Protein AF-A0A9X3PUM2-F1 (afdb_monomer_lite)

Radius of gyration: 27.69 Å; chains: 1; bounding box: 80×72×73 Å

Structure (mmCIF, N/CA/C/O backbone):
data_AF-A0A9X3PUM2-F1
#
_entry.id   AF-A0A9X3PUM2-F1
#
loop_
_atom_site.group_PDB
_atom_site.id
_atom_site.type_symbol
_atom_site.label_atom_id
_atom_site.label_alt_id
_atom_site.label_comp_id
_atom_site.label_asym_id
_atom_site.label_entity_id
_atom_site.label_seq_id
_atom_site.pdbx_PDB_ins_code
_atom_site.Cartn_x
_atom_site.Cartn_y
_atom_site.Cartn_z
_atom_site.occupancy
_atom_site.B_iso_or_equiv
_atom_site.auth_seq_id
_atom_site.auth_comp_id
_atom_site.auth_asym_id
_atom_site.auth_atom_id
_atom_site.pdbx_PDB_model_num
ATOM 1 N N . MET A 1 1 ? 59.466 59.107 -52.099 1.00 37.44 1 MET A N 1
ATOM 2 C CA . MET A 1 1 ? 58.596 59.977 -51.283 1.00 37.44 1 MET A CA 1
ATOM 3 C C . MET A 1 1 ? 57.363 59.155 -50.945 1.00 37.44 1 MET A C 1
ATOM 5 O O . MET A 1 1 ? 56.792 58.598 -51.872 1.00 37.44 1 MET A O 1
ATOM 9 N N . ASP A 1 2 ? 57.119 58.971 -49.643 1.00 45.69 2 ASP A N 1
ATOM 10 C CA . ASP A 1 2 ? 56.213 58.010 -48.951 1.00 45.69 2 ASP A CA 1
ATOM 11 C C . ASP A 1 2 ? 54.737 58.027 -49.428 1.00 45.69 2 ASP A C 1
ATOM 13 O O . ASP A 1 2 ? 54.418 58.940 -50.193 1.00 45.69 2 ASP A O 1
ATOM 17 N N . PRO A 1 3 ? 53.785 57.153 -48.970 1.00 54.31 3 PRO A N 1
ATOM 18 C CA . PRO A 1 3 ? 53.768 56.173 -47.844 1.00 54.31 3 PRO A CA 1
ATOM 19 C C . PRO A 1 3 ? 52.970 54.860 -48.195 1.00 54.31 3 PRO A C 1
ATOM 21 O O . PRO A 1 3 ? 52.856 54.550 -49.379 1.00 54.31 3 PRO A O 1
ATOM 24 N N . PRO A 1 4 ? 52.287 54.113 -47.285 1.00 54.00 4 PRO A N 1
ATOM 25 C CA . PRO A 1 4 ? 52.56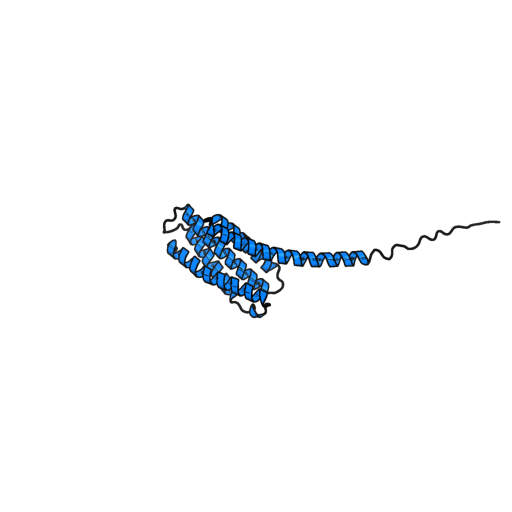1 53.732 -45.893 1.00 54.00 4 PRO A CA 1
ATOM 26 C C . PRO A 1 4 ? 52.628 52.201 -45.657 1.00 54.00 4 PRO A C 1
ATOM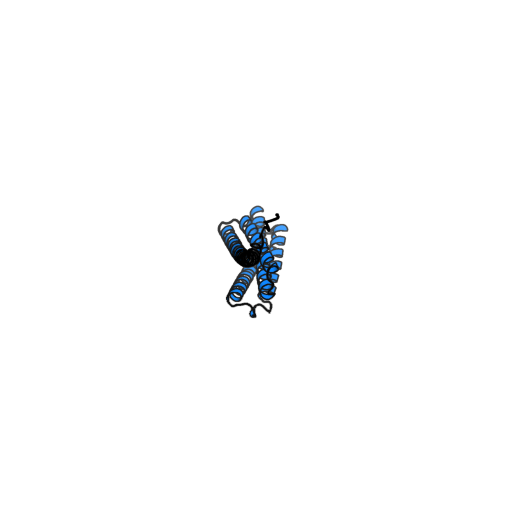 28 O O . PRO A 1 4 ? 51.993 51.380 -46.319 1.00 54.00 4 PRO A O 1
ATOM 31 N N . THR A 1 5 ? 53.327 51.853 -44.581 1.00 52.91 5 THR A N 1
ATOM 32 C CA . THR A 1 5 ? 53.214 50.629 -43.779 1.00 52.91 5 THR A CA 1
ATOM 33 C C . THR A 1 5 ? 51.904 50.576 -42.978 1.00 52.91 5 THR A C 1
ATOM 35 O O . THR A 1 5 ? 51.445 51.591 -42.462 1.00 52.91 5 THR A O 1
ATOM 38 N N . GLY A 1 6 ? 51.360 49.366 -42.780 1.00 46.22 6 GLY A N 1
ATOM 39 C CA . GLY A 1 6 ? 50.451 49.064 -41.664 1.00 46.22 6 GLY A CA 1
ATOM 40 C C . GLY A 1 6 ? 49.119 48.407 -42.033 1.00 46.22 6 GLY A C 1
ATOM 41 O O . GLY A 1 6 ? 48.076 49.046 -41.959 1.00 46.22 6 GLY A O 1
ATOM 42 N N . ALA A 1 7 ? 49.128 47.104 -42.331 1.00 41.28 7 ALA A N 1
ATOM 43 C CA . ALA A 1 7 ? 47.919 46.279 -42.322 1.00 41.28 7 ALA A CA 1
ATOM 44 C C . ALA A 1 7 ? 47.957 45.313 -41.128 1.00 41.28 7 ALA A C 1
ATOM 46 O O . ALA A 1 7 ? 48.713 44.345 -41.090 1.00 41.28 7 ALA A O 1
ATOM 47 N N . SER A 1 8 ? 47.125 45.631 -40.139 1.00 46.53 8 SER A N 1
ATOM 48 C CA . SER A 1 8 ? 46.760 44.806 -38.989 1.00 46.53 8 SER A CA 1
ATOM 49 C C . SER A 1 8 ? 46.177 43.460 -39.443 1.00 46.53 8 SER A C 1
ATOM 51 O O . SER A 1 8 ? 45.098 43.417 -40.033 1.00 46.53 8 SER A O 1
ATOM 53 N N . SER A 1 9 ? 46.866 42.355 -39.145 1.00 43.88 9 SER A N 1
ATOM 54 C CA . SER A 1 9 ? 46.331 40.997 -39.302 1.00 43.88 9 SER A CA 1
ATOM 55 C C . SER A 1 9 ? 45.802 40.497 -37.955 1.00 43.88 9 SER A C 1
ATOM 57 O O . SER A 1 9 ? 46.509 39.870 -37.171 1.00 43.88 9 SER A O 1
ATOM 59 N N . ARG A 1 10 ? 44.538 40.822 -37.658 1.00 53.66 10 ARG A N 1
ATOM 60 C CA . ARG A 1 10 ? 43.731 40.168 -36.613 1.00 53.66 10 ARG A CA 1
ATOM 61 C C . ARG A 1 10 ? 42.691 39.264 -37.271 1.00 53.66 10 ARG A C 1
ATOM 63 O O . ARG A 1 10 ? 41.575 39.709 -37.509 1.00 53.66 10 ARG A O 1
ATOM 70 N N . ARG A 1 11 ? 43.044 38.009 -37.553 1.00 46.09 11 ARG A N 1
ATOM 71 C CA . ARG A 1 11 ? 42.143 36.860 -37.815 1.00 46.09 11 ARG A CA 1
ATOM 72 C C . ARG A 1 11 ? 42.982 35.613 -37.498 1.00 46.09 11 ARG A C 1
ATOM 74 O O . ARG A 1 11 ? 44.129 35.574 -37.902 1.00 46.09 11 ARG A O 1
ATOM 81 N N . SER A 1 12 ? 42.569 34.570 -36.793 1.00 48.22 12 SER A N 1
ATOM 82 C CA . SER A 1 12 ? 41.266 34.077 -36.371 1.00 48.22 12 SER A CA 1
ATOM 83 C C . SER A 1 12 ? 41.549 33.062 -35.252 1.00 48.22 12 SER A C 1
ATOM 85 O O . SER A 1 12 ? 42.273 32.097 -35.476 1.00 48.22 12 SER A O 1
ATOM 87 N N . LEU A 1 13 ? 41.021 33.289 -34.049 1.00 44.97 13 LEU A N 1
ATOM 88 C CA . LEU A 1 13 ? 41.135 32.384 -32.890 1.00 44.97 13 LEU A CA 1
ATOM 89 C C . LEU A 1 13 ? 39.741 32.057 -32.322 1.00 44.97 13 LEU A C 1
ATOM 91 O O . LEU A 1 13 ? 39.580 31.806 -31.135 1.00 44.97 13 LEU A O 1
ATOM 95 N N . GLN A 1 14 ? 38.706 32.102 -33.169 1.00 46.09 14 GLN A N 1
ATOM 96 C CA . GLN A 1 14 ? 37.304 31.921 -32.761 1.00 46.09 14 GLN A CA 1
ATOM 97 C C . GLN A 1 14 ? 36.686 30.580 -33.200 1.00 46.09 14 GLN A C 1
ATOM 99 O O . GLN A 1 14 ? 35.513 30.340 -32.944 1.00 46.09 14 GLN A O 1
ATOM 104 N N . GLY A 1 15 ? 37.449 29.681 -33.831 1.00 42.38 15 GLY A N 1
ATOM 105 C CA . GLY A 1 15 ? 36.887 28.485 -34.475 1.00 42.38 15 GLY A CA 1
ATOM 106 C C . GLY A 1 15 ? 36.768 27.206 -33.635 1.00 42.38 15 GLY A C 1
ATOM 107 O O . GLY A 1 15 ? 36.148 26.264 -34.109 1.00 42.38 15 GLY A O 1
ATOM 108 N N . VAL A 1 16 ? 37.360 27.116 -32.435 1.00 46.78 16 VAL A N 1
ATOM 109 C CA . VAL A 1 16 ? 37.551 25.801 -31.765 1.00 46.78 16 VAL A CA 1
ATOM 110 C C . VAL A 1 16 ? 36.730 25.627 -30.478 1.00 46.78 16 VAL A C 1
ATOM 112 O O . VAL A 1 16 ? 36.517 24.507 -30.025 1.00 46.78 16 VAL A O 1
ATOM 115 N N . ILE A 1 17 ? 36.196 26.704 -29.896 1.00 48.22 17 ILE A N 1
ATOM 116 C CA . ILE A 1 17 ? 35.529 26.634 -28.579 1.00 48.22 17 ILE A CA 1
ATOM 117 C C . ILE A 1 17 ? 34.073 26.137 -28.687 1.00 48.22 17 ILE A C 1
ATOM 119 O O . ILE A 1 17 ? 33.533 25.580 -27.734 1.00 48.22 17 ILE A O 1
ATOM 123 N N . SER A 1 18 ? 33.434 26.261 -29.853 1.00 49.88 18 SER A N 1
ATOM 124 C CA . SER A 1 18 ? 32.011 25.939 -30.008 1.00 49.88 18 SER A CA 1
ATOM 125 C C . SER A 1 18 ? 31.699 24.443 -30.119 1.00 49.88 18 SER A C 1
ATOM 127 O O . SER A 1 18 ? 30.588 24.061 -29.791 1.00 49.88 18 SER A O 1
ATOM 129 N N . ALA A 1 19 ? 32.625 23.568 -30.522 1.00 48.84 19 ALA A N 1
ATOM 130 C CA . ALA A 1 19 ? 32.307 22.141 -30.693 1.00 48.84 19 ALA A CA 1
ATOM 131 C C . ALA A 1 19 ? 32.425 21.316 -29.392 1.00 48.84 19 ALA A C 1
ATOM 133 O O . ALA A 1 19 ? 31.634 20.404 -29.162 1.00 48.84 19 ALA A O 1
ATOM 134 N N . GLY A 1 20 ? 33.378 21.647 -28.512 1.00 44.44 20 GLY A N 1
ATOM 135 C CA . GLY A 1 20 ? 33.619 20.887 -27.276 1.00 44.44 20 GLY A CA 1
ATOM 136 C C . GLY A 1 20 ? 32.569 21.120 -26.184 1.00 44.44 20 GLY A C 1
ATOM 137 O O . GLY A 1 20 ? 32.251 20.213 -25.417 1.00 44.44 20 GLY A O 1
ATOM 138 N N . MET A 1 21 ? 31.986 22.319 -26.139 1.00 50.28 21 MET A N 1
ATOM 139 C CA . MET A 1 21 ? 31.048 22.706 -25.082 1.00 50.28 21 MET A CA 1
ATOM 140 C C . MET A 1 21 ? 29.662 22.059 -25.258 1.00 50.28 21 MET A C 1
ATOM 142 O O . MET A 1 21 ? 29.056 21.650 -24.273 1.00 50.28 21 MET A O 1
ATOM 146 N N . PHE A 1 22 ? 29.188 21.863 -26.495 1.00 50.09 22 PHE A N 1
ATOM 147 C CA . PHE A 1 22 ? 27.913 21.172 -26.750 1.00 50.09 22 PHE A CA 1
ATOM 148 C C . PHE A 1 22 ? 27.993 19.661 -26.493 1.00 50.09 22 PHE A C 1
ATOM 150 O O . PHE A 1 22 ? 27.043 19.082 -25.969 1.00 50.09 22 PHE A O 1
ATOM 157 N N . ALA A 1 23 ? 29.132 19.026 -26.787 1.00 51.91 23 ALA A N 1
ATOM 158 C CA . ALA A 1 23 ? 29.335 17.607 -26.495 1.00 51.91 23 ALA A CA 1
ATOM 159 C C . ALA A 1 23 ? 29.374 17.325 -24.978 1.00 51.91 23 ALA A C 1
ATOM 161 O O . ALA A 1 23 ? 28.787 16.348 -24.516 1.00 51.91 23 ALA A O 1
ATOM 162 N N . ALA A 1 24 ? 29.994 18.213 -24.190 1.00 52.53 24 ALA A N 1
ATOM 163 C CA . ALA A 1 24 ? 30.037 18.096 -22.731 1.00 52.53 24 ALA A CA 1
ATOM 164 C C . ALA A 1 24 ? 28.664 18.327 -22.069 1.00 52.53 24 ALA A C 1
ATOM 166 O O . ALA A 1 24 ? 28.312 17.629 -21.119 1.00 52.53 24 ALA A O 1
ATOM 167 N N . ILE A 1 25 ? 27.862 19.262 -22.594 1.00 54.19 25 ILE A N 1
ATOM 168 C CA . ILE A 1 25 ? 26.505 19.529 -22.089 1.00 54.19 25 ILE A CA 1
ATOM 169 C C . ILE A 1 25 ? 25.575 18.334 -22.360 1.00 54.19 25 ILE A C 1
ATOM 171 O O . ILE A 1 25 ? 24.831 17.931 -21.469 1.00 54.19 25 ILE A O 1
ATOM 175 N N . MET A 1 26 ? 25.662 17.705 -23.536 1.00 52.19 26 MET A N 1
ATOM 176 C CA . MET A 1 26 ? 24.836 16.533 -23.867 1.00 52.19 26 MET A CA 1
ATOM 177 C C . MET A 1 26 ? 25.202 15.282 -23.050 1.00 52.19 26 MET A C 1
ATOM 179 O O . MET A 1 26 ? 24.313 14.506 -22.703 1.00 52.19 26 MET A O 1
ATOM 183 N N . TRP A 1 27 ? 26.473 15.100 -22.673 1.00 50.22 27 TRP A N 1
ATOM 184 C CA . TRP A 1 27 ? 26.886 13.976 -21.816 1.00 50.22 27 TRP A CA 1
ATOM 185 C C . TRP A 1 27 ? 26.407 14.130 -20.360 1.00 50.22 27 TRP A C 1
ATOM 187 O O . TRP A 1 27 ? 26.088 13.142 -19.700 1.00 50.22 27 TRP A O 1
ATOM 197 N N . GLY A 1 28 ? 26.310 15.363 -19.846 1.00 50.84 28 GLY A N 1
ATOM 198 C CA . GLY A 1 28 ? 25.826 15.623 -18.484 1.00 50.84 28 GLY A CA 1
ATOM 199 C C . GLY A 1 28 ? 24.330 15.342 -18.287 1.00 50.84 28 GLY A C 1
ATOM 200 O O . GLY A 1 28 ? 23.927 14.874 -17.222 1.00 50.84 28 GLY A O 1
ATOM 201 N N . ILE A 1 29 ? 23.509 15.579 -19.315 1.00 55.25 29 ILE A N 1
ATOM 202 C CA . ILE A 1 29 ? 22.042 15.489 -19.222 1.00 55.25 29 ILE A CA 1
ATOM 203 C C . ILE A 1 29 ? 21.559 14.030 -19.125 1.00 55.25 29 ILE A C 1
ATOM 205 O O . ILE A 1 29 ? 20.671 13.739 -18.325 1.00 55.25 29 ILE A O 1
ATOM 209 N N . CYS A 1 30 ? 22.176 13.090 -19.852 1.00 51.41 30 CYS A N 1
ATOM 210 C CA . CYS A 1 30 ? 21.795 11.671 -19.778 1.00 51.41 30 CYS A CA 1
ATOM 211 C C . CYS A 1 30 ? 22.061 11.042 -18.397 1.00 51.41 30 CYS A C 1
ATOM 213 O O . CYS A 1 30 ? 21.266 10.228 -17.927 1.00 51.41 30 CYS A O 1
ATOM 215 N N . SER A 1 31 ? 23.143 11.435 -17.719 1.00 54.69 31 SER A N 1
ATOM 216 C CA . SER A 1 31 ? 23.494 10.899 -16.394 1.00 54.69 31 SER A CA 1
ATOM 217 C C . SER A 1 31 ? 22.528 11.352 -15.295 1.00 54.69 31 SER A C 1
ATOM 219 O O . SER A 1 31 ? 22.254 10.599 -14.362 1.00 54.69 31 SER A O 1
ATOM 221 N N . LEU A 1 32 ? 21.982 12.567 -15.412 1.00 59.91 32 LEU A N 1
ATOM 222 C CA . LEU A 1 32 ? 21.009 13.108 -14.459 1.00 59.91 32 LEU A CA 1
ATOM 223 C C . LEU A 1 32 ? 19.670 12.360 -14.524 1.00 59.91 32 LEU A C 1
ATOM 225 O O . LEU A 1 32 ? 19.122 12.014 -13.480 1.00 59.91 32 LEU A O 1
ATOM 229 N N . ALA A 1 33 ? 19.182 12.050 -15.728 1.00 59.72 33 ALA A N 1
ATOM 230 C CA . ALA A 1 33 ? 17.897 11.372 -15.910 1.00 59.72 33 ALA A CA 1
ATOM 231 C C . ALA A 1 33 ? 17.895 9.941 -15.335 1.00 59.72 33 ALA A C 1
ATOM 233 O O . ALA A 1 33 ? 16.969 9.553 -14.625 1.00 59.72 33 ALA A O 1
ATOM 234 N N . LEU A 1 34 ? 18.962 9.169 -15.573 1.00 57.53 34 LEU A N 1
ATOM 235 C CA . LEU A 1 34 ? 19.091 7.810 -15.030 1.00 57.53 34 LEU A CA 1
ATOM 236 C C . LEU A 1 34 ? 19.246 7.805 -13.500 1.00 57.53 34 LEU A C 1
ATOM 238 O O . LEU A 1 34 ? 18.681 6.943 -12.827 1.00 57.53 34 LEU A O 1
ATOM 242 N N . GLY A 1 35 ? 19.969 8.784 -12.942 1.00 58.31 35 GLY A N 1
ATOM 243 C CA . GLY A 1 35 ? 20.128 8.931 -11.492 1.00 58.31 35 GLY A CA 1
ATOM 244 C C . GLY A 1 35 ? 18.821 9.271 -10.770 1.00 58.31 35 GLY A C 1
ATOM 245 O O . GLY A 1 35 ? 18.565 8.741 -9.690 1.00 58.31 35 GLY A O 1
ATOM 246 N N . GLN A 1 36 ? 17.968 10.102 -11.377 1.00 64.44 36 GLN A N 1
ATOM 247 C CA . GLN A 1 36 ? 16.661 10.461 -10.813 1.00 64.44 36 GLN A CA 1
ATOM 248 C C . GLN A 1 36 ? 15.721 9.253 -10.726 1.00 64.44 36 GLN A C 1
ATOM 250 O O . GLN A 1 36 ? 15.141 9.004 -9.674 1.00 64.44 36 GLN A O 1
ATOM 255 N N . VAL A 1 37 ? 15.641 8.449 -11.788 1.00 66.88 37 VAL A N 1
ATOM 256 C CA . VAL A 1 37 ? 14.751 7.277 -11.854 1.00 66.88 37 VAL A CA 1
ATOM 257 C C . VAL A 1 37 ? 15.151 6.176 -10.867 1.00 66.88 37 VAL A C 1
ATOM 259 O O . VAL A 1 37 ? 14.289 5.579 -10.222 1.00 66.88 37 VAL A O 1
ATOM 262 N N . LEU A 1 38 ? 16.454 5.905 -10.725 1.00 71.50 38 LEU A N 1
ATOM 263 C CA . LEU A 1 38 ? 16.948 4.949 -9.725 1.00 71.50 38 LEU A CA 1
ATOM 264 C C . LEU A 1 38 ? 16.703 5.453 -8.294 1.00 71.50 38 LEU A C 1
ATOM 266 O O . LEU A 1 38 ? 16.388 4.660 -7.408 1.00 71.50 38 LEU A O 1
ATOM 270 N N . GLY A 1 39 ? 16.806 6.767 -8.076 1.00 86.38 39 GLY A N 1
ATOM 271 C CA . GLY A 1 39 ? 16.517 7.393 -6.787 1.00 86.38 39 GLY A CA 1
ATOM 272 C C . GLY A 1 39 ? 15.043 7.300 -6.385 1.00 86.38 39 GLY A C 1
ATOM 273 O O . GLY A 1 39 ? 14.747 6.988 -5.235 1.00 86.38 39 GLY A O 1
ATOM 274 N N . GLU A 1 40 ? 14.120 7.522 -7.323 1.00 90.69 40 GLU A N 1
ATOM 275 C CA . GLU A 1 40 ? 12.673 7.425 -7.075 1.00 90.69 40 GLU A CA 1
ATOM 276 C C . GLU A 1 40 ? 12.242 6.004 -6.690 1.00 90.69 40 GLU A C 1
ATOM 278 O O . GLU A 1 40 ? 11.440 5.818 -5.774 1.00 90.69 40 GLU A O 1
ATOM 283 N N . GLU A 1 41 ? 12.799 4.988 -7.349 1.00 92.25 41 GLU A N 1
ATOM 284 C CA . GLU A 1 41 ? 12.497 3.591 -7.035 1.00 92.25 41 GLU A CA 1
ATOM 285 C C . GLU A 1 41 ? 13.033 3.170 -5.661 1.00 92.25 41 GLU A C 1
ATOM 287 O O . GLU A 1 41 ? 12.308 2.553 -4.879 1.00 92.25 41 GLU A O 1
ATOM 292 N N . ALA A 1 42 ? 14.265 3.563 -5.331 1.00 94.44 42 ALA A N 1
ATOM 293 C CA . ALA A 1 42 ? 14.836 3.307 -4.012 1.00 94.44 42 ALA A CA 1
ATOM 294 C C . ALA A 1 42 ? 14.072 4.048 -2.899 1.00 94.44 42 ALA A C 1
ATOM 296 O O . ALA A 1 42 ? 13.864 3.501 -1.815 1.00 94.44 42 ALA A O 1
ATOM 297 N N . GLU A 1 43 ? 13.616 5.279 -3.153 1.00 95.75 43 GLU A N 1
ATOM 298 C CA . GLU A 1 43 ? 12.801 6.027 -2.191 1.00 95.75 43 GLU A CA 1
ATOM 299 C C . GLU A 1 43 ? 11.417 5.392 -2.008 1.00 95.75 43 GLU A C 1
ATOM 301 O O . GLU A 1 43 ? 10.920 5.337 -0.884 1.00 95.75 43 GLU A O 1
ATOM 306 N N . MET A 1 44 ? 10.803 4.857 -3.069 1.00 97.31 44 MET A N 1
ATOM 307 C CA . MET A 1 44 ? 9.558 4.089 -2.961 1.00 97.31 44 MET A CA 1
ATOM 308 C C . MET A 1 44 ? 9.733 2.879 -2.033 1.00 97.31 44 MET A C 1
ATOM 310 O O . MET A 1 44 ? 8.934 2.701 -1.113 1.00 97.31 44 MET A O 1
ATOM 314 N N . GLU A 1 45 ? 10.781 2.076 -2.238 1.00 95.56 45 GLU A N 1
ATOM 315 C CA . GLU A 1 45 ? 11.073 0.910 -1.393 1.00 95.56 45 GLU A CA 1
ATOM 316 C C . GLU A 1 45 ? 11.360 1.322 0.057 1.00 95.56 45 GLU A C 1
ATOM 318 O O . GLU A 1 45 ? 10.821 0.738 0.996 1.00 95.56 45 GLU A O 1
ATOM 323 N N . ARG A 1 46 ? 12.123 2.401 0.257 1.00 97.56 46 ARG A N 1
ATOM 324 C CA . ARG A 1 46 ? 12.369 2.969 1.586 1.00 97.56 46 ARG A CA 1
ATOM 325 C C . ARG A 1 46 ? 11.074 3.391 2.286 1.00 97.56 46 ARG A C 1
ATOM 327 O O . ARG A 1 46 ? 10.946 3.199 3.493 1.00 97.56 46 ARG A O 1
ATOM 334 N N . LEU A 1 47 ? 10.142 4.019 1.568 1.00 98.06 47 LEU A N 1
ATOM 335 C CA . LEU A 1 47 ? 8.854 4.443 2.123 1.00 98.06 47 LEU A CA 1
ATOM 336 C C . LEU A 1 47 ? 7.976 3.249 2.493 1.00 98.06 47 LEU A C 1
ATOM 338 O O . LEU A 1 47 ? 7.331 3.299 3.536 1.00 98.06 47 LEU A O 1
ATOM 342 N N . TYR A 1 48 ? 7.991 2.190 1.682 1.00 96.56 48 TYR A N 1
ATOM 343 C CA . TYR A 1 48 ? 7.314 0.936 2.001 1.00 96.56 48 TYR A CA 1
ATOM 344 C C . TYR A 1 48 ? 7.869 0.314 3.289 1.00 96.56 48 TYR A C 1
ATOM 346 O O . TYR A 1 48 ? 7.118 0.099 4.233 1.00 96.56 48 TYR A O 1
ATOM 354 N N . LEU A 1 49 ? 9.191 0.140 3.388 1.00 97.50 49 LEU A N 1
ATOM 355 C CA . LEU A 1 49 ? 9.822 -0.415 4.593 1.00 97.50 49 LEU A CA 1
ATOM 356 C C . LEU A 1 49 ? 9.553 0.432 5.844 1.00 97.50 49 LEU A C 1
ATOM 358 O O . LEU A 1 49 ? 9.372 -0.109 6.928 1.00 97.50 49 LEU A O 1
ATOM 362 N N . ARG A 1 50 ? 9.481 1.759 5.700 1.00 98.06 50 ARG A N 1
ATOM 363 C CA . ARG A 1 50 ? 9.093 2.660 6.795 1.00 98.06 50 ARG A CA 1
ATOM 364 C C . ARG A 1 50 ? 7.639 2.500 7.226 1.00 98.06 50 ARG A C 1
ATOM 366 O O . ARG A 1 50 ? 7.351 2.735 8.393 1.00 98.06 50 ARG A O 1
ATOM 373 N N . ALA A 1 51 ? 6.735 2.155 6.311 1.00 98.06 51 ALA A N 1
ATOM 374 C CA . ALA A 1 51 ? 5.352 1.861 6.667 1.00 98.06 51 ALA A CA 1
ATOM 375 C C . ALA A 1 51 ? 5.265 0.573 7.491 1.00 98.06 51 ALA A C 1
ATOM 377 O O . ALA A 1 51 ? 4.610 0.561 8.530 1.00 98.06 51 ALA A O 1
ATOM 378 N N . GLU A 1 52 ? 6.003 -0.457 7.076 1.00 97.56 52 GLU A N 1
ATOM 379 C CA . GLU A 1 52 ? 6.118 -1.726 7.805 1.00 97.56 52 GLU A CA 1
ATOM 380 C C . GLU A 1 52 ? 6.780 -1.540 9.183 1.00 97.56 52 GLU A C 1
ATOM 382 O O . GLU A 1 52 ? 6.343 -2.105 10.183 1.00 97.56 52 GLU A O 1
ATOM 387 N N . GLU A 1 53 ? 7.801 -0.686 9.278 1.00 98.00 53 GLU A N 1
ATOM 388 C CA . GLU A 1 53 ? 8.416 -0.326 10.559 1.00 98.00 53 GLU A CA 1
ATOM 389 C C . GLU A 1 53 ? 7.452 0.460 11.459 1.00 98.00 53 GLU A C 1
ATOM 391 O O . GLU A 1 53 ? 7.404 0.226 12.665 1.00 98.00 53 GLU A O 1
ATOM 396 N N . ALA A 1 54 ? 6.667 1.385 10.901 1.00 97.88 54 ALA A N 1
ATOM 397 C CA . ALA A 1 54 ? 5.694 2.153 11.673 1.00 97.88 54 ALA A CA 1
ATOM 398 C C . ALA A 1 54 ? 4.595 1.251 12.251 1.00 97.88 54 ALA A C 1
ATOM 400 O O . ALA A 1 54 ? 4.307 1.344 13.443 1.00 97.88 54 ALA A O 1
ATOM 401 N N . ILE A 1 55 ? 4.042 0.324 11.458 1.00 96.94 55 ILE A N 1
ATOM 402 C CA . ILE A 1 55 ? 3.032 -0.607 11.978 1.00 96.94 55 ILE A CA 1
ATOM 403 C C . ILE A 1 55 ? 3.626 -1.572 13.013 1.00 96.94 55 ILE A C 1
ATOM 405 O O . ILE A 1 55 ? 2.978 -1.854 14.018 1.00 96.94 55 ILE A O 1
ATOM 409 N N . ALA A 1 56 ? 4.876 -2.017 12.835 1.00 97.12 56 ALA A N 1
ATOM 410 C CA . ALA A 1 56 ? 5.572 -2.842 13.825 1.00 97.12 56 ALA A CA 1
ATOM 411 C C . ALA A 1 56 ? 5.800 -2.113 15.163 1.00 97.12 56 ALA A C 1
ATOM 413 O O . ALA A 1 56 ? 5.935 -2.762 16.198 1.00 97.12 56 ALA A O 1
ATOM 414 N N . ASN A 1 57 ? 5.820 -0.779 15.144 1.00 97.44 57 ASN A N 1
ATOM 415 C CA . ASN A 1 57 ? 5.900 0.080 16.324 1.00 97.44 57 ASN A CA 1
ATOM 416 C C . ASN A 1 57 ? 4.520 0.555 16.818 1.00 97.44 57 ASN A C 1
ATOM 418 O O . ASN A 1 57 ? 4.453 1.541 17.550 1.00 97.44 57 ASN A O 1
ATOM 422 N N . GLU A 1 58 ? 3.435 -0.117 16.415 1.00 96.81 58 GLU A N 1
ATOM 423 C CA . GLU A 1 58 ? 2.056 0.207 16.813 1.00 96.81 58 GLU A CA 1
ATOM 424 C C . GLU A 1 58 ? 1.628 1.637 16.414 1.00 96.81 58 GLU A C 1
ATOM 426 O O . GLU A 1 58 ? 0.802 2.264 17.074 1.00 96.81 58 GLU A O 1
ATOM 431 N N . ASP A 1 59 ? 2.178 2.165 15.311 1.00 98.19 59 ASP A N 1
ATOM 432 C CA . ASP A 1 59 ? 1.817 3.470 14.741 1.00 98.19 5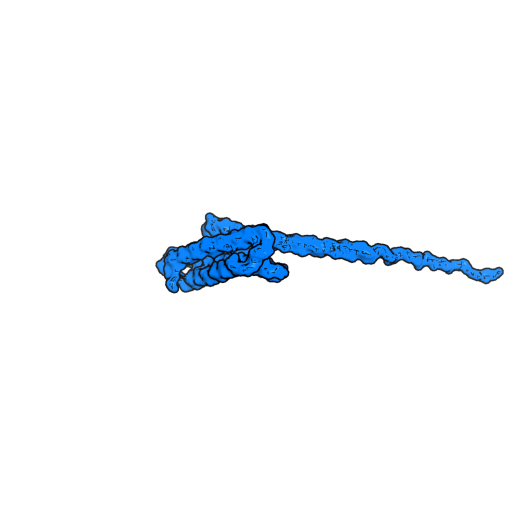9 ASP A CA 1
ATOM 433 C C . ASP A 1 59 ? 1.095 3.310 13.386 1.00 98.19 59 ASP A C 1
ATOM 435 O O . ASP A 1 59 ? 1.685 3.516 12.314 1.00 98.19 59 ASP A O 1
ATOM 439 N N . PRO A 1 60 ? -0.205 2.953 13.389 1.00 98.00 60 PRO A N 1
ATOM 440 C CA . PRO A 1 60 ? -0.969 2.796 12.155 1.00 98.00 60 PRO A CA 1
ATOM 441 C C . PRO A 1 60 ? -1.197 4.124 11.419 1.00 98.00 60 PRO A C 1
ATOM 443 O O . PRO A 1 60 ? -1.386 4.135 10.201 1.00 98.00 60 PRO A O 1
ATOM 446 N N . GLU A 1 61 ? -1.152 5.269 12.104 1.00 98.00 61 GLU A N 1
ATOM 447 C CA . GLU A 1 61 ? -1.287 6.577 11.454 1.00 98.00 61 GLU A CA 1
ATOM 448 C C . GLU A 1 61 ? -0.016 6.942 10.673 1.00 98.00 61 GLU A C 1
ATOM 450 O O . GLU A 1 61 ? -0.093 7.340 9.502 1.00 98.00 61 GLU A O 1
ATOM 455 N N . GLY A 1 62 ? 1.159 6.724 11.269 1.00 98.25 62 GLY A N 1
ATOM 456 C CA . GLY A 1 62 ? 2.454 6.828 10.599 1.00 98.25 62 GLY A CA 1
ATOM 457 C C . GLY A 1 62 ? 2.597 5.842 9.441 1.00 98.25 62 GLY A C 1
ATOM 458 O O . GLY A 1 62 ? 3.037 6.234 8.349 1.00 98.25 62 GLY A O 1
ATOM 459 N N . ALA A 1 63 ? 2.148 4.597 9.627 1.00 98.62 63 ALA A N 1
ATOM 460 C CA . ALA A 1 63 ? 2.123 3.581 8.575 1.00 98.62 63 ALA A CA 1
ATOM 461 C C . ALA A 1 63 ? 1.229 4.005 7.399 1.00 98.62 63 ALA A C 1
ATOM 463 O O . ALA A 1 63 ? 1.651 3.966 6.241 1.00 98.62 63 ALA A O 1
ATOM 464 N N . ALA A 1 64 ? 0.026 4.521 7.674 1.00 98.62 64 ALA A N 1
ATOM 465 C CA . ALA A 1 64 ? -0.874 5.014 6.634 1.00 98.62 64 ALA A CA 1
ATOM 466 C C . ALA A 1 64 ? -0.247 6.163 5.826 1.00 98.62 64 ALA A C 1
ATOM 468 O O . ALA A 1 64 ? -0.273 6.155 4.592 1.00 98.62 64 ALA A O 1
ATOM 469 N N . MET A 1 65 ? 0.352 7.149 6.500 1.00 98.50 65 MET A N 1
ATOM 470 C CA . MET A 1 65 ? 0.987 8.289 5.826 1.00 98.50 65 MET A CA 1
ATOM 471 C C . MET A 1 65 ? 2.160 7.866 4.935 1.00 98.50 65 MET A C 1
ATOM 473 O O . MET A 1 65 ? 2.303 8.359 3.812 1.00 98.50 65 MET A O 1
ATOM 477 N N . THR A 1 66 ? 3.013 6.968 5.422 1.00 98.44 66 THR A N 1
ATOM 478 C CA . THR A 1 66 ? 4.195 6.497 4.686 1.00 98.44 66 THR A CA 1
ATOM 479 C C . THR A 1 66 ? 3.815 5.592 3.515 1.00 98.44 66 THR A C 1
ATOM 481 O O . THR A 1 66 ? 4.297 5.834 2.404 1.00 98.44 66 THR A O 1
ATOM 484 N N . ALA A 1 67 ? 2.864 4.670 3.697 1.00 98.62 67 ALA A N 1
ATOM 485 C CA . ALA A 1 67 ? 2.296 3.865 2.613 1.00 98.62 67 ALA A CA 1
ATOM 486 C C . ALA A 1 67 ? 1.649 4.747 1.530 1.00 98.62 67 ALA A C 1
ATOM 488 O O . ALA A 1 67 ? 1.892 4.559 0.336 1.00 98.62 67 ALA A O 1
ATOM 489 N N . GLY A 1 68 ? 0.908 5.790 1.921 1.00 98.44 68 GLY A N 1
ATOM 490 C CA . GLY A 1 68 ? 0.329 6.750 0.976 1.00 98.44 68 GLY A CA 1
ATOM 491 C C . GLY A 1 68 ? 1.386 7.493 0.146 1.00 98.44 68 GLY A C 1
ATOM 492 O O . GLY A 1 68 ? 1.199 7.720 -1.053 1.00 98.44 68 GLY A O 1
ATOM 493 N N . ARG A 1 69 ? 2.539 7.825 0.744 1.00 98.62 69 ARG A N 1
ATOM 494 C CA . ARG A 1 69 ? 3.684 8.410 0.021 1.00 98.62 69 ARG A CA 1
ATOM 495 C C . ARG A 1 69 ? 4.340 7.404 -0.924 1.00 98.62 69 ARG A C 1
ATOM 497 O O . ARG A 1 69 ? 4.645 7.776 -2.056 1.00 98.62 69 ARG A O 1
ATOM 504 N N . ALA A 1 70 ? 4.508 6.149 -0.503 1.00 98.56 70 ALA A N 1
ATOM 505 C CA . ALA A 1 70 ? 4.998 5.078 -1.374 1.00 98.56 70 ALA A CA 1
ATOM 506 C C . ALA A 1 70 ? 4.071 4.894 -2.588 1.00 98.56 70 ALA A C 1
ATOM 508 O O . ALA A 1 70 ? 4.534 4.804 -3.725 1.00 98.56 70 ALA A O 1
ATOM 509 N N . ALA A 1 71 ? 2.752 4.951 -2.374 1.00 98.69 71 ALA A N 1
ATOM 510 C CA . ALA A 1 71 ? 1.757 4.863 -3.437 1.00 98.69 71 ALA A CA 1
ATOM 511 C C . ALA A 1 71 ? 1.864 5.996 -4.465 1.00 98.69 71 ALA A C 1
ATOM 513 O O . ALA A 1 71 ? 1.702 5.760 -5.668 1.00 98.69 71 ALA A O 1
ATOM 514 N N . LEU A 1 72 ? 2.120 7.225 -4.003 1.00 98.38 72 LEU A N 1
ATOM 515 C CA . LEU A 1 72 ? 2.352 8.379 -4.872 1.00 98.38 72 LEU A CA 1
ATOM 516 C C . LEU A 1 72 ? 3.646 8.220 -5.673 1.00 98.38 72 LEU A C 1
ATOM 518 O O . LEU A 1 72 ? 3.621 8.435 -6.883 1.00 98.38 72 LEU A O 1
ATOM 522 N N . MET A 1 73 ? 4.730 7.774 -5.034 1.00 98.00 73 MET A N 1
ATOM 523 C CA . MET A 1 73 ? 6.004 7.523 -5.713 1.00 98.00 73 MET A CA 1
ATOM 524 C C . MET A 1 73 ? 5.865 6.432 -6.783 1.00 98.00 73 MET A C 1
ATOM 526 O O . MET A 1 73 ? 6.269 6.628 -7.925 1.00 98.00 73 MET A O 1
ATOM 530 N N . ALA A 1 74 ? 5.189 5.324 -6.467 1.00 98.19 74 ALA A N 1
ATOM 531 C CA . ALA A 1 74 ? 4.877 4.274 -7.435 1.00 98.19 74 ALA A CA 1
ATOM 532 C C . ALA A 1 74 ? 4.029 4.799 -8.609 1.00 98.19 74 ALA A C 1
ATOM 534 O O . ALA A 1 74 ? 4.268 4.448 -9.763 1.00 98.19 74 ALA A O 1
ATOM 535 N N . SER A 1 75 ? 3.060 5.683 -8.347 1.00 98.12 75 SER A N 1
ATOM 536 C CA . SER A 1 75 ? 2.270 6.311 -9.413 1.00 98.12 75 SER A CA 1
ATOM 537 C C . SER A 1 75 ? 3.108 7.247 -10.286 1.00 98.12 75 SER A C 1
ATOM 539 O O . SER A 1 75 ? 2.860 7.329 -11.487 1.00 98.12 75 SER A O 1
ATOM 541 N N . GLN A 1 76 ? 4.062 7.973 -9.702 1.00 96.88 76 GLN A N 1
ATOM 542 C CA . GLN A 1 76 ? 4.983 8.833 -10.442 1.00 96.88 76 GLN A CA 1
ATOM 543 C C . GLN A 1 76 ? 5.895 7.998 -11.339 1.00 96.88 76 GLN A C 1
ATOM 545 O O . GLN A 1 76 ? 5.957 8.262 -12.538 1.00 96.88 76 GLN A O 1
ATOM 550 N N . LEU A 1 77 ? 6.490 6.934 -10.791 1.00 96.38 77 LEU A N 1
ATOM 551 C CA . LEU A 1 77 ? 7.279 5.962 -11.546 1.00 96.38 77 LEU A CA 1
ATOM 552 C C . LEU A 1 77 ? 6.477 5.388 -12.716 1.00 96.38 77 LEU A C 1
ATOM 554 O O . LEU A 1 77 ? 6.955 5.368 -13.841 1.00 96.38 77 LEU A O 1
ATOM 558 N N . ALA A 1 78 ? 5.226 4.988 -12.490 1.00 96.75 78 ALA A N 1
ATOM 559 C CA . ALA A 1 78 ? 4.366 4.484 -13.557 1.00 96.75 78 ALA A CA 1
ATOM 560 C C . ALA A 1 78 ? 4.121 5.485 -14.697 1.00 96.75 78 ALA A C 1
ATOM 562 O O . ALA A 1 78 ? 3.918 5.068 -15.836 1.00 96.75 78 ALA A O 1
ATOM 563 N N . ASN A 1 79 ? 4.091 6.783 -14.393 1.00 95.62 79 ASN A N 1
ATOM 564 C CA . ASN A 1 79 ? 3.888 7.836 -15.386 1.00 95.62 79 ASN A CA 1
ATOM 565 C C . ASN A 1 79 ? 5.186 8.228 -16.102 1.00 95.62 79 ASN A C 1
ATOM 567 O O . ASN A 1 79 ? 5.115 8.799 -17.186 1.00 95.62 79 ASN A O 1
ATOM 571 N N . SER A 1 80 ? 6.349 7.938 -15.512 1.00 93.12 80 SER A N 1
ATOM 572 C CA . SER A 1 80 ? 7.656 8.210 -16.116 1.00 93.12 80 SER A CA 1
ATOM 573 C C . SER A 1 80 ? 8.186 7.056 -16.974 1.00 93.12 80 SER A C 1
ATOM 575 O O . SER A 1 80 ? 9.134 7.258 -17.730 1.00 93.12 80 SER A O 1
ATOM 577 N N . ARG A 1 81 ? 7.587 5.855 -16.904 1.00 91.94 81 ARG A N 1
ATOM 578 C CA . ARG A 1 81 ? 7.960 4.722 -17.769 1.00 91.94 81 ARG A CA 1
ATOM 579 C C . ARG A 1 81 ? 7.370 4.857 -19.171 1.00 91.94 81 ARG A C 1
ATOM 581 O O . ARG A 1 81 ? 6.162 4.996 -19.336 1.00 91.94 81 ARG A O 1
ATOM 588 N N . GLU A 1 82 ? 8.233 4.712 -20.172 1.00 90.19 82 GLU A N 1
ATOM 589 C CA . GLU A 1 82 ? 7.826 4.549 -21.573 1.00 90.19 82 GLU A CA 1
ATOM 590 C C . GLU A 1 82 ? 7.357 3.114 -21.863 1.00 90.19 82 GLU A C 1
ATOM 592 O O . GLU A 1 82 ? 6.434 2.903 -22.647 1.00 90.19 82 GLU A O 1
ATOM 597 N N . ASP A 1 83 ? 7.961 2.124 -21.198 1.00 92.00 83 ASP A N 1
ATOM 598 C CA . ASP A 1 83 ? 7.573 0.720 -21.314 1.00 92.00 83 ASP A CA 1
ATOM 599 C C . ASP A 1 83 ? 6.220 0.476 -20.623 1.00 92.00 83 ASP A C 1
ATOM 601 O O . ASP A 1 83 ? 6.059 0.687 -19.416 1.00 92.00 83 ASP A O 1
ATOM 605 N N . HIS A 1 84 ? 5.239 0.006 -21.396 1.00 93.12 84 HIS A N 1
ATOM 606 C CA . HIS A 1 84 ? 3.891 -0.264 -20.904 1.00 93.12 84 HIS A CA 1
ATOM 607 C C . HIS A 1 84 ? 3.839 -1.339 -19.812 1.00 93.12 84 HIS A C 1
ATOM 609 O O . HIS A 1 84 ? 3.024 -1.215 -18.896 1.00 93.12 84 HIS A O 1
ATOM 615 N N . ALA A 1 85 ? 4.689 -2.365 -19.881 1.00 95.00 85 ALA A N 1
ATOM 616 C CA . ALA A 1 85 ? 4.748 -3.426 -18.885 1.00 95.00 85 ALA A CA 1
ATOM 617 C C . ALA A 1 85 ? 5.363 -2.916 -17.574 1.00 95.00 85 ALA A C 1
ATOM 619 O O . ALA A 1 85 ? 4.829 -3.200 -16.498 1.00 95.00 85 ALA A O 1
ATOM 620 N N . GLU A 1 86 ? 6.424 -2.100 -17.635 1.00 95.00 86 GLU A N 1
ATOM 621 C CA . GLU A 1 86 ? 6.971 -1.469 -16.421 1.00 95.00 86 GLU A CA 1
ATOM 622 C C . GLU A 1 86 ? 5.973 -0.471 -15.819 1.00 95.00 86 GLU A C 1
ATOM 624 O O . GLU A 1 86 ? 5.746 -0.470 -14.606 1.00 95.00 86 GLU A O 1
ATOM 629 N N . ALA A 1 87 ? 5.321 0.342 -16.656 1.00 96.19 87 ALA A N 1
ATOM 630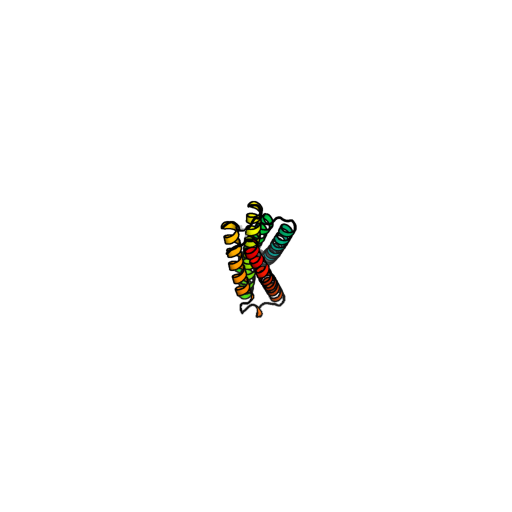 C CA . ALA A 1 87 ? 4.272 1.256 -16.216 1.00 96.19 87 ALA A CA 1
ATOM 631 C C . ALA A 1 87 ? 3.131 0.496 -15.521 1.00 96.19 87 ALA A C 1
ATOM 633 O O . ALA A 1 87 ? 2.673 0.899 -14.451 1.00 96.19 87 ALA A O 1
ATOM 634 N N . GLN A 1 88 ? 2.680 -0.621 -16.098 1.00 96.94 88 GLN A N 1
ATOM 635 C CA . GLN A 1 88 ? 1.644 -1.476 -15.520 1.00 96.94 88 GLN A CA 1
ATOM 636 C C . GLN A 1 88 ? 2.069 -2.063 -14.170 1.00 96.94 88 GLN A C 1
ATOM 638 O O . GLN A 1 88 ? 1.279 -2.010 -13.225 1.00 96.94 88 GLN A O 1
ATOM 643 N N . MET A 1 89 ? 3.307 -2.556 -14.052 1.00 97.25 89 MET A N 1
ATOM 644 C CA . MET A 1 89 ? 3.860 -3.059 -12.790 1.00 97.25 89 MET A CA 1
ATOM 645 C C . MET A 1 89 ? 3.799 -1.990 -11.688 1.00 97.25 89 MET A C 1
ATOM 647 O O . MET A 1 89 ? 3.259 -2.245 -10.610 1.00 97.25 89 MET A O 1
ATOM 651 N N . PHE A 1 90 ? 4.279 -0.772 -11.964 1.00 97.88 90 PHE A N 1
ATOM 652 C CA . PHE A 1 90 ? 4.258 0.321 -10.984 1.00 97.88 90 PHE A CA 1
ATOM 653 C C . PHE A 1 90 ? 2.842 0.844 -10.691 1.00 97.88 90 PHE A C 1
ATOM 655 O O . PHE A 1 90 ? 2.558 1.233 -9.557 1.00 97.88 90 PHE A O 1
ATOM 662 N N . ARG A 1 91 ? 1.906 0.792 -11.652 1.00 98.31 91 ARG A N 1
ATOM 663 C CA . ARG A 1 91 ? 0.477 1.050 -11.370 1.00 98.31 91 ARG A CA 1
ATOM 664 C C . ARG A 1 91 ? -0.081 0.018 -10.399 1.00 98.31 91 ARG A C 1
ATOM 666 O O . ARG A 1 91 ? -0.814 0.399 -9.490 1.00 98.31 91 ARG A O 1
ATOM 673 N N . GLY A 1 92 ? 0.273 -1.255 -10.575 1.00 98.19 92 GLY A N 1
ATOM 674 C CA . GLY A 1 92 ? -0.053 -2.327 -9.636 1.00 98.19 92 GLY A CA 1
ATOM 675 C C . GLY A 1 92 ? 0.467 -2.015 -8.234 1.00 98.19 92 GLY A C 1
ATOM 676 O O . GLY A 1 92 ? -0.324 -1.901 -7.301 1.00 98.19 92 GLY A O 1
ATOM 677 N N . ALA A 1 93 ? 1.766 -1.732 -8.110 1.00 98.44 93 ALA A N 1
ATOM 678 C CA . ALA A 1 93 ? 2.396 -1.345 -6.844 1.00 98.44 93 ALA A CA 1
ATOM 679 C C . ALA A 1 93 ? 1.722 -0.124 -6.188 1.00 98.44 93 ALA A C 1
ATOM 681 O O . ALA A 1 93 ? 1.422 -0.129 -4.998 1.00 98.44 93 ALA A O 1
ATOM 682 N N . SER A 1 94 ? 1.385 0.907 -6.968 1.00 98.75 94 SER A N 1
ATOM 683 C CA . SER A 1 94 ? 0.657 2.074 -6.458 1.00 98.75 94 SER A CA 1
ATOM 684 C C . SER A 1 94 ? -0.704 1.694 -5.866 1.00 98.75 94 SER A C 1
ATOM 686 O O . SER A 1 94 ? -1.093 2.202 -4.812 1.00 98.75 94 SER A O 1
ATOM 688 N N . ARG A 1 95 ? -1.437 0.771 -6.506 1.00 98.75 95 ARG A N 1
ATOM 689 C CA . ARG A 1 95 ? -2.716 0.271 -5.981 1.00 98.75 95 ARG A CA 1
ATOM 690 C C . ARG A 1 95 ? -2.530 -0.578 -4.725 1.00 98.75 95 ARG A C 1
ATOM 692 O O . ARG A 1 95 ? -3.330 -0.411 -3.810 1.00 98.75 95 ARG A O 1
ATOM 699 N N . LEU A 1 96 ? -1.484 -1.402 -4.655 1.00 98.81 96 LEU A N 1
ATOM 700 C CA . LEU A 1 96 ? -1.102 -2.132 -3.441 1.00 98.81 96 LEU A CA 1
ATOM 701 C C . LEU A 1 96 ? -0.870 -1.171 -2.268 1.00 98.81 96 LEU A C 1
ATOM 703 O O . LEU A 1 96 ? -1.548 -1.270 -1.251 1.00 98.81 96 LEU A O 1
ATOM 707 N N . PHE A 1 97 ? 0.008 -0.182 -2.431 1.00 98.81 97 PHE A N 1
ATOM 708 C CA . PHE A 1 97 ? 0.331 0.757 -1.353 1.00 98.81 97 PHE A CA 1
ATOM 709 C C . PHE A 1 97 ? -0.860 1.639 -0.951 1.00 98.81 97 PHE A C 1
ATOM 711 O O . PHE A 1 97 ? -1.010 1.975 0.221 1.00 98.81 97 PHE A O 1
ATOM 718 N N . ARG A 1 98 ? -1.771 1.970 -1.883 1.00 98.75 98 ARG A N 1
ATOM 719 C CA . ARG A 1 98 ? -3.052 2.605 -1.518 1.00 98.75 98 ARG A CA 1
ATOM 720 C C . ARG A 1 98 ? -3.934 1.693 -0.678 1.00 98.75 98 ARG A C 1
ATOM 722 O O . ARG A 1 98 ? -4.605 2.184 0.222 1.00 98.75 98 ARG A O 1
ATOM 729 N N . ALA A 1 99 ? -3.960 0.395 -0.964 1.00 98.81 99 ALA A N 1
ATOM 730 C CA . ALA A 1 99 ? -4.719 -0.536 -0.143 1.00 98.81 99 ALA A CA 1
ATOM 731 C C . ALA A 1 99 ? -4.172 -0.580 1.291 1.00 98.81 99 ALA A C 1
ATOM 733 O O . ALA A 1 99 ? -4.949 -0.452 2.233 1.00 98.81 99 ALA A O 1
ATOM 734 N N . GLN A 1 100 ? -2.846 -0.648 1.436 1.00 98.62 100 GLN A N 1
ATOM 735 C CA . GLN A 1 100 ? -2.157 -0.590 2.729 1.00 98.62 100 GLN A CA 1
ATOM 736 C C . GLN A 1 100 ? -2.464 0.706 3.483 1.00 98.62 100 GLN A C 1
ATOM 738 O O . GLN A 1 100 ? -2.894 0.658 4.629 1.00 98.62 100 GLN A O 1
ATOM 743 N N . GLU A 1 101 ? -2.347 1.866 2.823 1.00 98.81 101 GLU A N 1
ATOM 744 C CA . GLU A 1 101 ? -2.717 3.160 3.415 1.00 98.81 101 GLU A CA 1
ATOM 745 C C . GLU A 1 101 ? -4.132 3.129 4.004 1.00 98.81 101 GLU A C 1
ATOM 747 O O . GLU A 1 101 ? -4.346 3.572 5.133 1.00 98.81 101 GLU A O 1
ATOM 752 N N . TYR A 1 102 ? -5.114 2.647 3.238 1.00 98.81 102 TYR A N 1
ATOM 753 C CA . TYR A 1 102 ? -6.503 2.623 3.687 1.00 98.81 102 TYR A CA 1
ATOM 754 C C . TYR A 1 102 ? -6.754 1.593 4.791 1.00 98.81 102 TYR A C 1
ATOM 756 O O . TYR A 1 102 ? -7.569 1.860 5.675 1.00 98.81 102 TYR A O 1
ATOM 764 N N . ALA A 1 103 ? -6.060 0.456 4.773 1.00 98.69 103 ALA A N 1
ATOM 765 C CA . ALA A 1 103 ? -6.123 -0.535 5.842 1.00 98.69 103 ALA A CA 1
ATOM 766 C C . ALA A 1 103 ? -5.547 0.028 7.151 1.00 98.69 103 ALA A C 1
ATOM 768 O O . ALA A 1 103 ? -6.230 0.031 8.173 1.00 98.69 103 ALA A O 1
ATOM 769 N N . TYR A 1 104 ? -4.352 0.621 7.101 1.00 98.75 104 TYR A N 1
ATOM 770 C CA . TYR A 1 104 ? -3.727 1.272 8.254 1.00 98.75 104 TYR A CA 1
ATOM 771 C C . TYR A 1 104 ? -4.552 2.454 8.771 1.00 98.75 104 TYR A C 1
ATOM 773 O O . TYR A 1 104 ? -4.759 2.599 9.973 1.00 98.75 104 TYR A O 1
ATOM 781 N N . ARG A 1 105 ? -5.128 3.263 7.873 1.00 98.50 105 ARG A N 1
ATOM 782 C CA . ARG A 1 105 ? -6.054 4.334 8.266 1.00 98.50 105 ARG A CA 1
ATOM 783 C C . ARG A 1 105 ? -7.303 3.783 8.955 1.00 98.50 105 ARG A C 1
ATOM 785 O O . ARG A 1 105 ? -7.777 4.403 9.902 1.00 98.50 105 ARG A O 1
ATOM 792 N N . ALA A 1 106 ? -7.846 2.657 8.489 1.00 98.44 106 ALA A N 1
ATOM 793 C CA . ALA A 1 106 ? -8.993 2.021 9.130 1.00 98.44 106 ALA A CA 1
ATOM 794 C C . ALA A 1 106 ? -8.651 1.594 10.563 1.00 98.44 106 ALA A C 1
ATOM 796 O O . ALA A 1 106 ? -9.408 1.908 11.478 1.00 98.44 106 ALA A O 1
ATOM 797 N N . LEU A 1 107 ? -7.484 0.971 10.750 1.00 98.25 107 LEU A N 1
ATOM 798 C CA . LEU A 1 107 ? -6.976 0.563 12.058 1.00 98.25 107 LEU A CA 1
ATOM 799 C C . LEU A 1 107 ? -6.796 1.761 13.002 1.00 98.25 107 LEU A C 1
ATOM 801 O O . LEU A 1 107 ? -7.391 1.782 14.075 1.00 98.25 107 LEU A O 1
ATOM 805 N N . ALA A 1 108 ? -6.105 2.815 12.559 1.00 98.12 108 ALA A N 1
ATOM 806 C CA . ALA A 1 108 ? -5.910 4.028 13.359 1.00 98.12 108 ALA A CA 1
ATOM 807 C C . ALA A 1 108 ? -7.242 4.687 13.772 1.00 98.12 108 ALA A C 1
ATOM 809 O O . ALA A 1 108 ? -7.401 5.169 14.895 1.00 98.12 108 ALA A O 1
ATOM 810 N N . LEU A 1 109 ? -8.226 4.717 12.863 1.00 97.94 109 LEU A N 1
ATOM 811 C CA . LEU A 1 109 ? -9.562 5.242 13.158 1.00 97.94 109 LEU A CA 1
ATOM 812 C C . LEU A 1 109 ? -10.316 4.366 14.165 1.00 97.94 109 LEU A C 1
ATOM 814 O O . LEU A 1 109 ? -11.025 4.903 15.016 1.00 97.94 109 LEU A O 1
ATOM 818 N N . PHE A 1 110 ? -10.180 3.046 14.063 1.00 98.12 110 PHE A N 1
ATOM 819 C CA . PHE A 1 110 ? -10.823 2.094 14.961 1.00 98.12 110 PHE A CA 1
ATOM 820 C C . PHE A 1 110 ? -10.254 2.190 16.380 1.00 98.12 110 PHE A C 1
ATOM 822 O O . PHE A 1 110 ? -11.014 2.333 17.338 1.00 98.12 110 PHE A O 1
ATOM 829 N N . GLU A 1 111 ? -8.928 2.228 16.509 1.00 96.94 111 GLU A N 1
ATOM 830 C CA . GLU A 1 111 ? -8.231 2.401 17.788 1.00 96.94 111 GLU A CA 1
ATOM 831 C C . GLU A 1 111 ? -8.594 3.729 18.455 1.00 96.94 111 GLU A C 1
ATOM 833 O O . GLU A 1 111 ? -8.970 3.763 19.628 1.00 96.94 111 GLU A O 1
ATOM 838 N N . ARG A 1 112 ? -8.592 4.830 17.690 1.00 96.00 112 ARG A N 1
ATOM 839 C CA . ARG A 1 112 ? -8.990 6.154 18.193 1.00 96.00 112 ARG A CA 1
ATOM 840 C C . ARG A 1 112 ? -10.446 6.193 18.669 1.00 96.00 112 ARG A C 1
ATOM 842 O O . ARG A 1 112 ? -10.778 6.989 19.545 1.00 96.00 112 ARG A O 1
ATOM 849 N N . ALA A 1 113 ? -11.310 5.354 18.100 1.00 94.94 113 ALA A N 1
ATOM 850 C CA . ALA A 1 113 ? -12.707 5.214 18.503 1.00 94.94 113 ALA A CA 1
ATOM 851 C C . ALA A 1 113 ? -12.915 4.264 19.701 1.00 94.94 113 ALA A C 1
ATOM 853 O O . ALA A 1 113 ? -14.053 4.070 20.124 1.00 94.94 113 ALA A O 1
ATOM 854 N N . GLY A 1 114 ? -11.845 3.691 20.262 1.00 95.12 114 GLY A N 1
ATOM 855 C CA . GLY A 1 114 ? -11.896 2.791 21.417 1.00 95.12 114 GLY A CA 1
ATOM 856 C C . GLY A 1 114 ? -11.893 1.300 21.072 1.00 95.12 114 GLY A C 1
ATOM 857 O O . GLY A 1 114 ? -12.038 0.485 21.979 1.00 95.12 114 GLY A O 1
ATOM 858 N N . GLY A 1 115 ? -11.725 0.934 19.796 1.00 94.12 115 GLY A N 1
ATOM 859 C CA . GLY A 1 115 ? -11.461 -0.445 19.376 1.00 94.12 115 GLY A CA 1
ATOM 860 C C . GLY A 1 115 ? -12.609 -1.435 19.591 1.00 94.12 115 GLY A C 1
ATOM 861 O O . GLY A 1 115 ? -12.362 -2.629 19.740 1.00 94.12 115 GLY A O 1
ATOM 862 N N . GLN A 1 116 ? -13.858 -0.962 19.650 1.00 94.62 116 GLN A N 1
ATOM 863 C CA . GLN A 1 116 ? -15.024 -1.824 19.852 1.00 94.62 116 GLN A CA 1
ATOM 864 C C . GLN A 1 116 ? -15.829 -1.984 18.557 1.00 94.62 116 GLN A C 1
ATOM 866 O O . GLN A 1 116 ? -16.247 -0.972 17.985 1.00 94.62 116 GLN A O 1
ATOM 871 N N . PRO A 1 117 ? -16.077 -3.222 18.091 1.00 93.56 117 PRO A N 1
ATOM 872 C CA . PRO A 1 117 ? -17.017 -3.464 17.008 1.00 93.56 117 PRO A CA 1
ATOM 873 C C . PRO A 1 117 ? -18.478 -3.283 17.484 1.00 93.56 117 PRO A C 1
ATOM 875 O O . PRO A 1 117 ? -18.769 -3.455 18.673 1.00 93.56 117 PRO A O 1
ATOM 878 N N . PRO A 1 118 ? -19.418 -2.951 16.580 1.00 95.81 118 PRO A N 1
ATOM 879 C CA . PRO A 1 118 ? -19.194 -2.656 15.168 1.00 95.81 118 PRO A CA 1
ATOM 880 C C . PRO A 1 118 ? -18.475 -1.320 14.975 1.00 95.81 118 PRO A C 1
ATOM 882 O O . PRO A 1 118 ? -18.757 -0.331 15.655 1.00 95.81 118 PRO A O 1
ATOM 885 N N . ALA A 1 119 ? -17.546 -1.288 14.024 1.00 97.31 119 ALA A N 1
ATOM 886 C CA . ALA A 1 119 ? -16.781 -0.087 13.753 1.00 97.31 119 ALA A CA 1
ATOM 887 C C . ALA A 1 119 ? -17.646 1.026 13.143 1.00 97.31 119 ALA A C 1
ATOM 889 O O . ALA A 1 119 ? -18.726 0.814 12.587 1.00 97.31 119 ALA A O 1
ATOM 890 N N . SER A 1 120 ? -17.144 2.259 13.226 1.00 96.44 120 SER A N 1
ATOM 891 C CA . SER A 1 120 ? -17.817 3.403 12.612 1.00 96.44 120 SER A CA 1
ATOM 892 C C . SER A 1 120 ? -17.882 3.283 11.083 1.00 96.44 120 SER A C 1
ATOM 894 O O . SER A 1 120 ? -17.052 2.631 10.443 1.00 96.44 120 SER A O 1
ATOM 896 N N . SER A 1 121 ? -18.818 4.009 10.466 1.00 95.69 121 SER A N 1
ATOM 897 C CA . SER A 1 121 ? -18.940 4.070 9.004 1.00 95.69 121 SER A CA 1
ATOM 898 C C . SER A 1 121 ? -17.649 4.525 8.311 1.00 95.69 121 SER A C 1
ATOM 900 O O . SER A 1 121 ? -17.356 4.054 7.215 1.00 95.69 121 SER A O 1
ATOM 902 N N . GLY A 1 122 ? -16.855 5.393 8.950 1.00 96.44 122 GLY A N 1
ATOM 903 C CA . GLY A 1 122 ? -15.563 5.846 8.430 1.00 96.44 122 GLY A CA 1
ATOM 904 C C . GLY A 1 122 ? -14.511 4.735 8.377 1.00 96.44 122 GLY A C 1
ATOM 905 O O . GLY A 1 122 ? -13.804 4.617 7.376 1.00 96.44 122 GLY A O 1
ATOM 906 N N . VAL A 1 123 ? -14.453 3.879 9.405 1.00 98.06 123 VAL A N 1
ATOM 907 C CA . VAL A 1 123 ? -13.570 2.698 9.431 1.00 98.06 123 VAL A CA 1
ATOM 908 C C . VAL A 1 123 ? -13.953 1.743 8.300 1.00 98.06 123 VAL A C 1
ATOM 910 O O . VAL A 1 123 ? -13.116 1.428 7.455 1.00 98.06 123 VAL A O 1
ATOM 913 N N . CYS A 1 124 ? -15.237 1.385 8.201 1.00 98.00 124 CYS A N 1
ATOM 914 C CA . CYS A 1 124 ? -15.723 0.459 7.174 1.00 98.00 124 CYS A CA 1
ATOM 915 C C . CYS A 1 124 ? -15.684 1.026 5.750 1.00 98.00 124 CYS A C 1
ATOM 917 O O . CYS A 1 124 ? -15.620 0.291 4.761 1.00 98.00 124 CYS A O 1
ATOM 919 N N . GLN A 1 125 ? -15.738 2.347 5.595 1.00 98.00 125 GLN A N 1
ATOM 920 C CA . GLN A 1 125 ? -15.485 2.975 4.304 1.00 98.00 125 GLN A CA 1
ATOM 921 C C . GLN A 1 125 ? -14.009 2.845 3.918 1.00 98.00 125 GLN A C 1
ATOM 923 O O . GLN A 1 125 ? -13.710 2.558 2.758 1.00 98.00 125 GLN A O 1
ATOM 928 N N . SER A 1 126 ? -13.096 3.025 4.874 1.00 98.19 126 SER A N 1
ATOM 929 C CA . SER A 1 126 ? -11.659 2.892 4.638 1.00 98.19 126 SER A CA 1
ATOM 930 C C . SER A 1 126 ? -11.282 1.454 4.263 1.00 98.19 126 SER A C 1
ATOM 932 O O . SER A 1 126 ? -10.629 1.254 3.241 1.00 98.19 126 SER A O 1
ATOM 934 N N . THR A 1 127 ? -11.769 0.434 4.978 1.00 98.00 127 THR A N 1
ATOM 935 C CA . THR A 1 127 ? -11.499 -0.975 4.618 1.00 98.00 127 THR A CA 1
ATOM 936 C C . THR A 1 127 ? -12.053 -1.351 3.239 1.00 98.00 127 THR A C 1
ATOM 938 O O . THR A 1 127 ? -11.387 -2.034 2.461 1.00 98.00 127 THR A O 1
ATOM 941 N N . ARG A 1 128 ? -13.225 -0.831 2.858 1.00 98.25 128 ARG A N 1
ATOM 942 C CA . ARG A 1 128 ? -13.797 -1.028 1.514 1.00 98.25 128 ARG A CA 1
ATOM 943 C C . ARG A 1 128 ? -12.945 -0.402 0.412 1.00 98.25 128 ARG A C 1
ATOM 945 O O . ARG A 1 128 ? -12.798 -0.986 -0.661 1.00 98.25 128 ARG A O 1
ATOM 952 N N . LEU A 1 129 ? -12.380 0.783 0.655 1.00 98.56 129 LEU A N 1
ATOM 953 C CA . LEU A 1 129 ? -11.420 1.391 -0.269 1.00 98.56 129 LEU A CA 1
ATOM 954 C C . LEU A 1 129 ? -10.162 0.522 -0.378 1.00 98.56 129 LEU A C 1
ATOM 956 O O . LEU A 1 129 ? -9.709 0.266 -1.496 1.00 98.56 129 LEU A O 1
ATOM 960 N N . ALA A 1 130 ? -9.655 -0.006 0.740 1.00 98.69 130 ALA A N 1
ATOM 961 C CA . ALA A 1 130 ? -8.536 -0.944 0.723 1.00 98.69 130 ALA A CA 1
ATOM 962 C C . ALA A 1 130 ? -8.838 -2.167 -0.164 1.00 98.69 130 ALA A C 1
ATOM 964 O O . ALA A 1 130 ? -8.065 -2.486 -1.069 1.00 98.69 130 ALA A O 1
ATOM 965 N N . GLU A 1 131 ? -10.013 -2.778 0.000 1.00 98.38 131 GLU A N 1
ATOM 966 C CA . GLU A 1 131 ? -10.466 -3.936 -0.782 1.00 98.38 131 GLU A CA 1
ATOM 967 C C . GLU A 1 131 ? -10.604 -3.625 -2.291 1.00 98.38 131 GLU A C 1
ATOM 969 O O . GLU A 1 131 ? -10.292 -4.439 -3.166 1.00 98.38 131 GLU A O 1
ATOM 974 N N . GLN A 1 132 ? -11.085 -2.433 -2.648 1.00 98.56 132 GLN A N 1
ATOM 975 C CA . GLN A 1 132 ? -11.157 -2.006 -4.050 1.00 98.56 132 GLN A CA 1
ATOM 976 C C . GLN A 1 132 ? -9.762 -1.854 -4.664 1.00 98.56 132 GLN A C 1
ATOM 978 O O . GLN A 1 132 ? -9.511 -2.324 -5.779 1.00 98.56 132 GLN A O 1
ATOM 983 N N . HIS A 1 133 ? -8.852 -1.215 -3.932 1.00 98.75 133 HIS A N 1
ATOM 984 C CA . HIS A 1 133 ? -7.489 -0.980 -4.382 1.00 98.75 133 HIS A CA 1
ATOM 985 C C . HIS A 1 133 ? -6.688 -2.281 -4.498 1.00 98.75 133 HIS A C 1
ATOM 987 O O . HIS A 1 133 ? -6.031 -2.478 -5.523 1.00 98.75 133 HIS A O 1
ATOM 993 N N . ILE A 1 134 ? -6.806 -3.207 -3.541 1.00 98.69 134 ILE A N 1
ATOM 994 C CA . ILE A 1 134 ? -6.059 -4.470 -3.580 1.00 98.69 134 ILE A CA 1
ATOM 995 C C . ILE A 1 134 ? -6.509 -5.367 -4.735 1.00 98.69 134 ILE A C 1
ATOM 997 O O . ILE A 1 134 ? -5.682 -5.891 -5.480 1.00 98.69 134 ILE A O 1
ATOM 1001 N N . ARG A 1 135 ? -7.823 -5.443 -4.996 1.00 98.25 135 ARG A N 1
ATOM 1002 C CA . ARG A 1 135 ? -8.355 -6.173 -6.158 1.00 98.25 135 ARG A CA 1
ATOM 1003 C C . ARG A 1 135 ? -7.870 -5.577 -7.473 1.00 98.25 135 ARG A C 1
ATOM 1005 O O . ARG A 1 135 ? -7.602 -6.311 -8.420 1.00 98.25 135 ARG A O 1
ATOM 1012 N N . HIS A 1 136 ? -7.767 -4.252 -7.557 1.00 98.25 136 HIS A N 1
ATOM 1013 C CA . HIS A 1 136 ? -7.221 -3.601 -8.745 1.00 98.25 136 HIS A CA 1
ATOM 1014 C C . HIS A 1 136 ? -5.714 -3.863 -8.891 1.00 98.25 136 HIS A C 1
ATOM 1016 O O . HIS A 1 136 ? -5.261 -4.130 -10.001 1.00 98.25 136 HIS A O 1
ATOM 1022 N N . SER A 1 137 ? -4.956 -3.856 -7.790 1.00 98.44 137 SER A N 1
ATOM 1023 C CA . SER A 1 137 ? -3.537 -4.230 -7.787 1.00 98.44 137 SER A CA 1
ATOM 1024 C C . SER A 1 137 ? -3.329 -5.618 -8.394 1.00 98.44 137 SER A C 1
ATOM 1026 O O . SER A 1 137 ? -2.618 -5.753 -9.390 1.00 98.44 137 SER A O 1
ATOM 1028 N N . LEU A 1 138 ? -4.051 -6.624 -7.887 1.00 98.06 138 LEU A N 1
ATOM 1029 C CA . LEU A 1 138 ? -3.978 -7.998 -8.390 1.00 98.06 138 LEU A CA 1
ATOM 1030 C C . LEU A 1 138 ? -4.322 -8.095 -9.878 1.00 98.06 138 LEU A C 1
ATOM 1032 O O . LEU A 1 138 ? -3.610 -8.752 -10.628 1.00 98.06 138 LEU A O 1
ATOM 1036 N N . LYS A 1 139 ? -5.359 -7.389 -10.345 1.00 97.06 139 LYS A N 1
ATOM 1037 C CA . LYS A 1 139 ? -5.709 -7.363 -11.778 1.00 97.06 139 LYS A CA 1
ATOM 1038 C C . LYS A 1 139 ? -4.577 -6.824 -12.655 1.00 97.06 139 LYS A C 1
ATOM 1040 O O . LYS A 1 139 ? -4.365 -7.341 -13.746 1.00 97.06 139 LYS A O 1
ATOM 1045 N N . LEU A 1 140 ? -3.871 -5.789 -12.202 1.00 96.75 140 LEU A N 1
ATOM 1046 C CA . LEU A 1 140 ? -2.750 -5.206 -12.945 1.00 96.75 140 LEU A CA 1
ATOM 1047 C C . LEU A 1 140 ? -1.519 -6.116 -12.912 1.00 96.75 140 LEU A C 1
ATOM 1049 O O . LEU A 1 140 ? -0.858 -6.274 -13.935 1.00 96.75 140 LEU A O 1
ATOM 1053 N N . LEU A 1 141 ? -1.236 -6.729 -11.761 1.00 95.88 141 LEU A N 1
ATOM 1054 C CA . LEU A 1 141 ? -0.053 -7.564 -11.532 1.00 95.88 141 LEU A CA 1
ATOM 1055 C C . LEU A 1 141 ? -0.202 -9.005 -12.047 1.00 95.88 141 LEU A C 1
ATOM 1057 O O . LEU A 1 141 ? 0.799 -9.687 -12.234 1.00 95.88 141 LEU A O 1
ATOM 1061 N N . ALA A 1 142 ? -1.429 -9.461 -12.298 1.00 91.50 142 ALA A N 1
ATOM 1062 C CA . ALA A 1 142 ? -1.727 -10.719 -12.985 1.00 91.50 142 ALA A CA 1
ATOM 1063 C C . ALA A 1 142 ? -2.009 -10.526 -14.488 1.00 91.50 142 ALA A C 1
ATOM 1065 O O . ALA A 1 142 ? -2.234 -11.498 -15.210 1.00 91.50 142 ALA A O 1
ATOM 1066 N N . GLY A 1 143 ? -2.052 -9.276 -14.963 1.00 78.12 143 GLY A N 1
ATOM 1067 C CA . GLY A 1 143 ? -2.338 -8.953 -16.357 1.00 78.12 143 GLY A CA 1
ATOM 1068 C C . GLY A 1 143 ? -1.221 -9.400 -17.305 1.00 78.12 143 GLY A C 1
ATOM 1069 O O . GLY A 1 143 ? -0.044 -9.401 -16.948 1.00 78.12 143 GLY A O 1
ATOM 1070 N N . GLY A 1 144 ? -1.592 -9.754 -18.539 1.00 71.44 144 GLY A N 1
ATOM 1071 C CA . GLY A 1 144 ? -0.628 -10.088 -19.592 1.00 71.44 144 GLY A CA 1
ATOM 1072 C C . GLY A 1 144 ? 0.305 -8.916 -19.924 1.00 71.44 144 GLY A C 1
ATOM 1073 O O . GLY A 1 144 ? -0.062 -7.758 -19.723 1.00 71.44 144 GLY A O 1
ATOM 1074 N N . GLY A 1 145 ? 1.506 -9.219 -20.425 1.00 79.12 145 GLY A N 1
ATOM 1075 C CA . GLY A 1 145 ? 2.529 -8.233 -20.796 1.00 79.12 145 GLY A CA 1
ATOM 1076 C C . GLY A 1 145 ? 3.683 -8.118 -19.796 1.00 79.12 145 GLY A C 1
ATOM 1077 O O . GLY A 1 145 ? 4.762 -7.660 -20.162 1.00 79.12 145 GLY A O 1
ATOM 1078 N N . LEU A 1 146 ? 3.510 -8.593 -18.557 1.00 87.38 146 LEU A N 1
ATOM 1079 C CA . LEU A 1 146 ? 4.593 -8.634 -17.564 1.00 87.38 146 LEU A CA 1
ATOM 1080 C C . LEU A 1 146 ? 5.639 -9.720 -17.861 1.00 87.38 146 LEU A C 1
ATOM 1082 O O . LEU A 1 146 ? 6.729 -9.702 -17.299 1.00 87.38 146 LEU A O 1
ATOM 1086 N N . ASP A 1 147 ? 5.341 -10.658 -18.755 1.00 86.31 147 ASP A N 1
ATOM 1087 C CA . ASP A 1 147 ? 6.259 -11.690 -19.237 1.00 86.31 147 ASP A CA 1
ATOM 1088 C C . ASP A 1 147 ? 7.407 -11.125 -20.088 1.00 86.31 147 ASP A C 1
ATOM 1090 O O . ASP A 1 147 ? 8.500 -11.695 -20.089 1.00 86.31 147 ASP A O 1
ATOM 1094 N N . VAL A 1 148 ? 7.178 -9.978 -20.738 1.00 89.50 148 VAL A N 1
ATOM 1095 C CA . VAL A 1 148 ? 8.154 -9.265 -21.584 1.00 89.50 148 VAL A CA 1
ATOM 1096 C C . VAL A 1 148 ? 9.205 -8.518 -20.750 1.00 89.50 148 VAL A C 1
ATOM 1098 O O . VAL A 1 148 ? 10.282 -8.185 -21.246 1.00 89.50 148 VAL A O 1
ATOM 1101 N N . LEU A 1 149 ? 8.935 -8.293 -19.461 1.00 91.88 149 LEU A N 1
ATOM 1102 C CA . LEU A 1 149 ? 9.864 -7.637 -18.547 1.00 91.88 149 LEU A CA 1
ATOM 1103 C C . LEU A 1 149 ? 11.180 -8.421 -18.406 1.00 91.88 149 LEU A C 1
ATOM 1105 O O . LEU A 1 149 ? 11.229 -9.657 -18.409 1.00 91.88 149 LEU A O 1
ATOM 1109 N N . ASN A 1 150 ? 12.276 -7.696 -18.172 1.00 93.25 150 ASN A N 1
ATOM 1110 C CA . ASN A 1 150 ? 13.541 -8.330 -17.805 1.00 93.25 150 ASN A CA 1
ATOM 1111 C C . ASN A 1 150 ? 13.403 -9.123 -16.485 1.00 93.25 150 ASN A C 1
ATOM 1113 O O . ASN A 1 150 ? 12.452 -8.951 -15.721 1.00 93.25 150 ASN A O 1
ATOM 1117 N N . GLN A 1 151 ? 14.348 -10.023 -16.203 1.00 92.75 151 GLN A N 1
ATOM 1118 C CA . GLN A 1 151 ? 14.252 -10.918 -15.042 1.00 92.75 151 GLN A CA 1
ATOM 1119 C C . GLN A 1 151 ? 14.102 -10.169 -13.708 1.00 92.75 151 GLN A C 1
ATOM 1121 O O . GLN A 1 151 ? 13.305 -10.586 -12.871 1.00 92.75 151 GLN A O 1
ATOM 1126 N N . HIS A 1 152 ? 14.825 -9.064 -13.521 1.00 91.81 152 HIS A N 1
ATOM 1127 C CA . HIS A 1 152 ? 14.769 -8.280 -12.288 1.00 91.81 152 HIS A CA 1
ATOM 1128 C C . HIS A 1 152 ? 13.379 -7.660 -12.073 1.00 91.81 152 HIS A C 1
ATOM 1130 O O . HIS A 1 152 ? 12.780 -7.805 -11.007 1.00 91.81 152 HIS A O 1
ATOM 1136 N N . ARG A 1 153 ? 12.822 -7.047 -13.120 1.00 93.62 153 ARG A N 1
ATOM 1137 C CA . ARG A 1 153 ? 11.477 -6.459 -13.112 1.00 93.62 153 ARG A CA 1
ATOM 1138 C C . ARG A 1 153 ? 10.387 -7.509 -12.928 1.00 93.62 153 ARG A C 1
ATOM 1140 O O . ARG A 1 153 ? 9.458 -7.288 -12.162 1.00 93.62 153 ARG A O 1
ATOM 1147 N N . ARG A 1 154 ? 10.530 -8.690 -13.538 1.00 93.69 154 ARG A N 1
ATOM 1148 C CA . ARG A 1 154 ? 9.605 -9.815 -13.305 1.00 93.69 154 ARG A CA 1
ATOM 1149 C C . ARG A 1 154 ? 9.601 -10.268 -11.852 1.00 93.69 154 ARG A C 1
ATOM 1151 O O . ARG A 1 154 ? 8.529 -10.459 -11.290 1.00 93.69 154 ARG A O 1
ATOM 1158 N N . GLN A 1 155 ? 10.773 -10.399 -11.233 1.00 94.25 155 GLN A N 1
ATOM 1159 C CA . GLN A 1 155 ? 10.871 -10.749 -9.813 1.00 94.25 155 GLN A CA 1
ATOM 1160 C C . GLN A 1 155 ? 10.219 -9.683 -8.927 1.00 94.25 155 GLN A C 1
ATOM 1162 O O . GLN A 1 155 ? 9.512 -10.012 -7.979 1.00 94.25 155 GLN A O 1
ATOM 1167 N N . GLN A 1 156 ? 10.411 -8.404 -9.247 1.00 95.00 156 GLN A N 1
ATOM 1168 C CA . GLN A 1 156 ? 9.769 -7.310 -8.523 1.00 95.00 156 GLN A CA 1
ATOM 1169 C C . GLN A 1 156 ? 8.241 -7.328 -8.676 1.00 95.00 156 GLN A C 1
ATOM 1171 O O . GLN A 1 156 ? 7.537 -7.236 -7.673 1.00 95.00 156 GLN A O 1
ATOM 1176 N N . ALA A 1 157 ? 7.726 -7.525 -9.893 1.00 95.94 157 ALA A N 1
ATOM 1177 C CA . ALA A 1 157 ? 6.294 -7.675 -10.142 1.00 95.94 157 ALA A CA 1
ATOM 1178 C C . ALA A 1 157 ? 5.695 -8.863 -9.371 1.00 95.94 157 ALA A C 1
ATOM 1180 O O . ALA A 1 157 ? 4.620 -8.740 -8.790 1.00 95.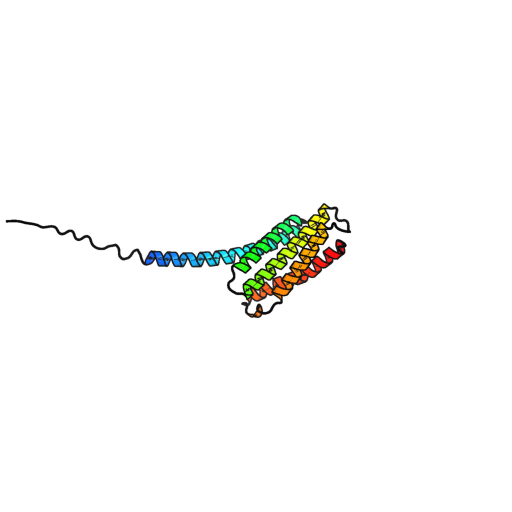94 157 ALA A O 1
ATOM 1181 N N . GLN A 1 158 ? 6.409 -9.993 -9.324 1.00 95.75 158 GLN A N 1
ATOM 1182 C CA . GLN A 1 158 ? 6.006 -11.174 -8.557 1.00 95.75 158 GLN A CA 1
ATOM 1183 C C . GLN A 1 158 ? 5.954 -10.900 -7.054 1.00 95.75 158 GLN A C 1
ATOM 1185 O O . GLN A 1 158 ? 5.002 -11.331 -6.409 1.00 95.75 158 GLN A O 1
ATOM 1190 N N . ARG A 1 159 ? 6.925 -10.156 -6.504 1.00 96.44 159 ARG A N 1
ATOM 1191 C CA . ARG A 1 159 ? 6.890 -9.727 -5.096 1.00 96.44 159 ARG A CA 1
ATOM 1192 C C . ARG A 1 159 ? 5.656 -8.879 -4.811 1.00 96.44 159 ARG A C 1
ATOM 1194 O O . ARG A 1 159 ? 4.871 -9.256 -3.957 1.00 96.44 159 ARG A O 1
ATOM 1201 N N . PHE A 1 160 ? 5.403 -7.839 -5.608 1.00 97.81 160 PHE A N 1
ATOM 1202 C CA . PHE A 1 160 ? 4.193 -7.028 -5.439 1.00 97.81 160 PHE A CA 1
ATOM 1203 C C . PHE A 1 160 ? 2.908 -7.842 -5.577 1.00 97.81 160 PHE A C 1
ATOM 1205 O O . PHE A 1 160 ? 1.935 -7.565 -4.883 1.00 97.81 160 PHE A O 1
ATOM 1212 N N . HIS A 1 161 ? 2.875 -8.829 -6.476 1.00 97.81 161 HIS A N 1
ATOM 1213 C CA . HIS A 1 161 ? 1.714 -9.701 -6.612 1.00 97.81 161 HIS A CA 1
ATOM 1214 C C . HIS A 1 161 ? 1.519 -10.567 -5.361 1.00 97.81 161 HIS A C 1
ATOM 1216 O O . HIS A 1 161 ? 0.389 -10.709 -4.902 1.00 97.81 161 HIS A O 1
ATOM 1222 N N . SER A 1 162 ? 2.600 -11.142 -4.824 1.00 97.75 162 SER A N 1
ATOM 1223 C CA . SER A 1 162 ? 2.569 -11.929 -3.586 1.00 97.75 162 SER A CA 1
ATOM 1224 C C . SER A 1 162 ? 2.083 -11.077 -2.421 1.00 97.75 162 SER A C 1
ATOM 1226 O O . SER A 1 162 ? 1.080 -11.420 -1.807 1.00 97.75 162 SER A O 1
ATOM 1228 N N . ASP A 1 163 ? 2.703 -9.914 -2.215 1.00 97.94 163 ASP A N 1
ATOM 1229 C CA . ASP A 1 163 ? 2.315 -8.974 -1.166 1.00 97.94 163 ASP A CA 1
ATOM 1230 C C . ASP A 1 163 ? 0.841 -8.584 -1.330 1.00 97.94 163 ASP A C 1
ATOM 1232 O O . ASP A 1 163 ? 0.074 -8.576 -0.371 1.00 97.94 163 ASP A O 1
ATOM 1236 N N . ALA A 1 164 ? 0.395 -8.310 -2.561 1.00 98.38 164 ALA A N 1
ATOM 1237 C CA . ALA A 1 164 ? -0.997 -7.970 -2.811 1.00 98.38 164 ALA A CA 1
ATOM 1238 C C . ALA A 1 164 ? -1.968 -9.111 -2.491 1.00 98.38 164 ALA A C 1
ATOM 1240 O O . ALA A 1 164 ? -3.080 -8.842 -2.037 1.00 98.38 164 ALA A O 1
ATOM 1241 N N . ALA A 1 165 ? -1.573 -10.361 -2.727 1.00 98.25 165 ALA A N 1
ATOM 1242 C CA . ALA A 1 165 ? -2.377 -11.526 -2.382 1.00 98.25 165 ALA A CA 1
ATOM 1243 C C . ALA A 1 165 ? -2.465 -11.709 -0.860 1.00 98.25 165 ALA A C 1
ATOM 1245 O O . ALA A 1 165 ? -3.560 -11.934 -0.345 1.00 98.25 165 ALA A O 1
ATOM 1246 N N . ASP A 1 166 ? -1.358 -11.523 -0.142 1.00 98.12 166 ASP A N 1
ATOM 1247 C CA . ASP A 1 166 ? -1.326 -11.600 1.322 1.00 98.12 166 ASP A CA 1
ATOM 1248 C C . ASP A 1 166 ? -2.196 -10.500 1.949 1.00 98.12 166 ASP A C 1
ATOM 1250 O O . ASP A 1 166 ? -3.009 -10.753 2.838 1.00 98.12 166 ASP A O 1
ATOM 1254 N N . TRP A 1 167 ? -2.138 -9.288 1.396 1.00 98.19 167 TRP A N 1
ATOM 1255 C CA . TRP A 1 167 ? -2.958 -8.162 1.842 1.00 98.19 167 TRP A CA 1
ATOM 1256 C C . TRP A 1 167 ? -4.465 -8.353 1.632 1.00 98.19 167 TRP A C 1
ATOM 1258 O O . TRP A 1 167 ? -5.252 -7.720 2.339 1.00 98.19 167 TRP A O 1
ATOM 1268 N N . VAL A 1 168 ? -4.903 -9.235 0.723 1.00 98.44 168 VAL A N 1
ATOM 1269 C CA . VAL A 1 168 ? -6.326 -9.620 0.644 1.00 98.44 168 VAL A CA 1
ATOM 1270 C C . VAL A 1 168 ? -6.768 -10.294 1.939 1.00 98.44 168 VAL A C 1
ATOM 1272 O O . VAL A 1 168 ? -7.849 -9.985 2.439 1.00 98.44 168 VAL A O 1
ATOM 1275 N N . LEU A 1 169 ? -5.938 -11.180 2.496 1.00 97.94 169 LEU A N 1
ATOM 1276 C CA . LEU A 1 169 ? -6.246 -11.874 3.746 1.00 97.94 169 LEU A CA 1
ATOM 1277 C C . LEU A 1 169 ? -6.320 -10.879 4.904 1.00 97.94 169 LEU A C 1
ATOM 1279 O O . LEU A 1 169 ? -7.300 -10.890 5.644 1.00 97.94 169 LEU A O 1
ATOM 1283 N N . THR A 1 170 ? -5.350 -9.966 4.995 1.00 97.75 170 THR A N 1
ATOM 1284 C CA . THR A 1 170 ? -5.341 -8.911 6.018 1.00 97.75 170 THR A CA 1
ATOM 1285 C C . THR A 1 170 ? -6.593 -8.041 5.942 1.00 97.75 170 THR A C 1
ATOM 1287 O O . THR A 1 170 ? -7.256 -7.828 6.950 1.00 97.75 170 THR A O 1
ATOM 1290 N N . ILE A 1 171 ? -6.967 -7.560 4.752 1.00 98.44 171 ILE A N 1
ATOM 1291 C CA . ILE A 1 171 ? -8.142 -6.688 4.585 1.00 98.44 171 ILE A CA 1
ATOM 1292 C C . ILE A 1 171 ? -9.446 -7.430 4.901 1.00 98.44 171 ILE A C 1
ATOM 1294 O O . ILE A 1 171 ? -10.353 -6.839 5.486 1.00 98.44 171 ILE A O 1
ATOM 1298 N N . ASN A 1 172 ? -9.553 -8.710 4.538 1.00 97.75 172 ASN A N 1
ATOM 1299 C CA . ASN A 1 172 ? -10.716 -9.521 4.895 1.00 97.75 172 ASN A CA 1
ATOM 1300 C C . ASN A 1 172 ? -10.810 -9.721 6.410 1.00 97.75 172 ASN A C 1
ATOM 1302 O O . ASN A 1 172 ? -11.884 -9.505 6.962 1.00 97.75 172 ASN A O 1
ATOM 1306 N N . GLY A 1 173 ? -9.689 -10.018 7.075 1.00 97.69 173 GLY A N 1
ATOM 1307 C CA . GLY A 1 173 ? -9.621 -10.092 8.535 1.00 97.69 173 GLY A CA 1
ATOM 1308 C C . GLY A 1 173 ? -10.066 -8.788 9.194 1.00 97.69 173 GLY A C 1
ATOM 1309 O O . GLY A 1 173 ? -10.953 -8.806 10.036 1.00 97.69 173 GLY A O 1
ATOM 1310 N N . LEU A 1 174 ? -9.575 -7.636 8.719 1.00 97.38 174 LEU A N 1
ATOM 1311 C CA . LEU A 1 174 ? -10.028 -6.331 9.220 1.00 97.38 174 LEU A CA 1
ATOM 1312 C C . LEU A 1 174 ? -11.537 -6.119 9.039 1.00 97.38 174 LEU A C 1
ATOM 1314 O O . LEU A 1 174 ? -12.184 -5.567 9.920 1.00 97.38 174 LEU A O 1
ATOM 1318 N N . ASN A 1 175 ? -12.118 -6.524 7.906 1.00 96.75 175 ASN A N 1
ATOM 1319 C CA . ASN A 1 175 ? -13.565 -6.402 7.703 1.00 96.75 175 ASN A CA 1
ATOM 1320 C C . ASN A 1 175 ? -14.365 -7.281 8.676 1.00 96.75 175 ASN A C 1
ATOM 1322 O O . ASN A 1 175 ? -15.418 -6.846 9.144 1.00 96.75 175 ASN A O 1
ATOM 1326 N N . GLU A 1 176 ? -13.878 -8.486 8.972 1.00 97.44 176 GLU A N 1
ATOM 1327 C CA . GLU A 1 176 ? -14.485 -9.400 9.943 1.00 97.44 176 GLU A CA 1
ATOM 1328 C C . GLU A 1 176 ? -14.351 -8.855 11.372 1.00 97.44 176 GLU A C 1
ATOM 1330 O O . GLU A 1 176 ? -15.364 -8.683 12.052 1.00 97.44 176 GLU A O 1
ATOM 1335 N N . ASP A 1 177 ? -13.136 -8.485 11.785 1.00 97.31 177 ASP A N 1
ATOM 1336 C CA . ASP A 1 177 ? -12.817 -7.981 13.128 1.00 97.31 177 ASP A CA 1
ATOM 1337 C C . ASP A 1 177 ? -13.543 -6.667 13.448 1.00 97.31 177 ASP A C 1
ATOM 1339 O O . ASP A 1 177 ? -13.993 -6.440 14.572 1.00 97.31 177 ASP A O 1
ATOM 1343 N N . PHE A 1 178 ? -13.689 -5.788 12.454 1.00 97.44 178 PHE A N 1
ATOM 1344 C CA . PHE A 1 178 ? -14.393 -4.512 12.603 1.00 97.44 178 PHE A CA 1
ATOM 1345 C C . PHE A 1 178 ? -15.914 -4.639 12.431 1.00 97.44 178 PHE A C 1
ATOM 1347 O O . PHE A 1 178 ? -16.634 -3.650 12.598 1.00 97.44 178 PHE A O 1
ATOM 1354 N N . GLU A 1 179 ? -16.411 -5.834 12.098 1.00 97.19 179 GLU A N 1
ATOM 1355 C CA . GLU A 1 179 ? -17.802 -6.114 11.729 1.00 97.19 179 GLU A CA 1
ATOM 1356 C C . GLU A 1 179 ? -18.348 -5.187 10.626 1.00 97.19 179 GLU A C 1
ATOM 1358 O O . GLU A 1 179 ? -19.489 -4.710 10.671 1.00 97.19 179 GLU A O 1
ATOM 1363 N N . CYS A 1 180 ? -17.537 -4.937 9.600 1.00 92.81 180 CYS A N 1
ATOM 1364 C CA . CYS A 1 180 ? -17.924 -4.142 8.443 1.00 92.81 180 CYS A CA 1
ATOM 1365 C C . CYS A 1 180 ? -18.766 -4.980 7.471 1.00 92.81 180 CYS A C 1
ATOM 1367 O O . CYS A 1 180 ? -1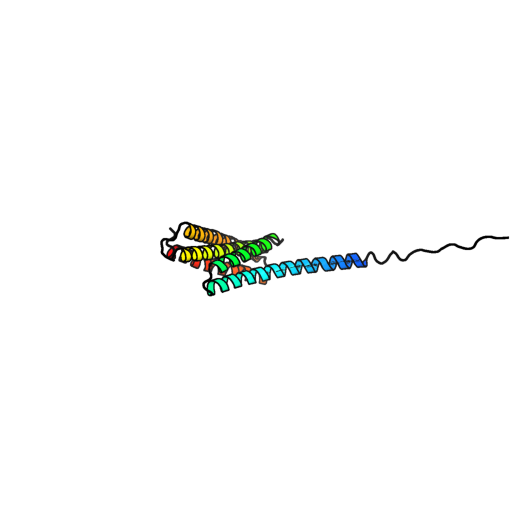8.233 -5.746 6.671 1.00 92.81 180 CYS A O 1
ATOM 1369 N N . ARG A 1 181 ? -20.092 -4.830 7.565 1.00 80.62 181 ARG A N 1
ATOM 1370 C CA . ARG A 1 181 ? -21.094 -5.535 6.743 1.00 80.62 181 ARG A CA 1
ATOM 1371 C C . ARG A 1 181 ? -21.543 -4.728 5.523 1.00 80.62 181 ARG A C 1
ATOM 1373 O O . ARG A 1 181 ? -21.582 -3.476 5.603 1.00 80.62 181 ARG A O 1
#

Sequence (181 aa):
MDPPTGASSRRSLQGVISAGMFAAIMWGICSLALGQVLGEEAEMERLYLRAEEAIANEDPEGAAMTAGRAALMASQLANSREDHAEAQMFRGASRLFRAQEYAYRALALFERAGGQPPASSGVCQSTRLAEQHIRHSLKLLAGGGLDVLNQHRRQQAQRFHSDAADWVLTINGLNEDFECR

Foldseek 3Di:
DDDDDDDDDDDDDDPDPPPVVVVVVVVVVVVVVVVVLVVLVVLLVVLQVQLVVCVVVVNLVSNLVSLQVSLVSLQVSLVPDPQPLLSLLSPLSSLQSQLSSLQSVLVVQCVVVVNDPLADPSSLVSLVSSLVSLVVSLCSLVDPPNVVDDPVSNVSSVVSNVSSVVSNVVSVVSCVSNVND

Secondary structure (DSSP, 8-state):
--------------SSHHHHHHHHHHHHHHHHHHHHHHHHHHHHHHHHHHHHHHHHTT-HHHHHHHHHHHHHHHHHHHHH-SSHHHHHHHHHHHHHHHHHHHHHHHHHHHHHTTS-SSPPHHHHHHHHHHHHHHHHHHHHHSSTTGGGS-HHHHHHHHHHHHHHHHHHHHHHHHHHHTT--

pLDDT: mean 86.73, std 18.84, range [37.44, 98.81]